Protein AF-A0AB34GXZ1-F1 (afdb_monomer)

pLDDT: mean 86.33, std 7.31, range [60.22, 95.69]

Secondary structure (DSSP, 8-state):
----PPPPPPP-PPP--SS-SSSSPPPPP--TTHHHH--HHHHHHHHHHHH---BS--EEEE-TTS-EEEE-PBPTTS-HHHHHHHHT--

Radius of gyration: 24.27 Å; Cα contacts (8 Å, |Δi|>4): 65; chains: 1; bounding box: 52×48×53 Å

Mean predicted aligned error: 9.03 Å

Nearest PDB structures (foldseek):
  7oyb-assembly1_X1  TM=8.358E-01  e=8.344E-10  Danio rerio
  7ohv-assembly1_X  TM=7.943E-01  e=6.151E-08  Saccharomyces cerevisiae S288C
  6cb1-assembly1_X  TM=7.841E-01  e=1.062E-07  Saccharomyces cerevisiae BY4741
  6yly-assembly1_X  TM=8.091E-01  e=5.851E-07  Saccharomyces cerevisiae
  5xxb-assembly1_W  TM=7.554E-01  e=1.421E-06  Toxoplasma gondii

Foldseek 3Di:
DPPDDDDDDDDDDDDDDPDDPDPDDDDDDPDPLVQVVDDQVNVQVVCCVPQVFHWDGKDWDQDPVRHIDIDTHTDPVDDPVVSCVVVVVD

Structure (mmCIF, N/CA/C/O backbone):
data_AF-A0AB34GXZ1-F1
#
_entry.id   AF-A0AB34GXZ1-F1
#
loop_
_atom_site.group_PDB
_atom_site.id
_atom_site.type_symbol
_atom_site.label_atom_id
_atom_site.label_alt_id
_atom_site.label_comp_id
_atom_site.label_asym_id
_atom_site.label_entity_id
_atom_site.label_seq_id
_atom_site.pdbx_PDB_ins_code
_atom_site.Cartn_x
_atom_site.Cartn_y
_atom_site.Cartn_z
_atom_site.occupancy
_atom_site.B_iso_or_equiv
_atom_site.auth_seq_id
_atom_site.auth_comp_id
_atom_site.auth_asym_id
_atom_site.auth_atom_id
_atom_site.pdbx_PDB_model_num
ATOM 1 N N . MET A 1 1 ? -38.695 31.800 32.352 1.00 60.22 1 MET A N 1
ATOM 2 C CA . MET A 1 1 ? -37.357 31.478 32.892 1.00 60.22 1 MET A CA 1
ATOM 3 C C . MET A 1 1 ? -36.722 30.440 31.987 1.00 60.22 1 MET A C 1
ATOM 5 O O . MET A 1 1 ? -37.388 29.440 31.737 1.00 60.22 1 MET A O 1
ATOM 9 N N . PRO A 1 2 ? -35.523 30.664 31.427 1.00 71.25 2 PRO A N 1
ATOM 10 C CA . PRO A 1 2 ? -34.871 29.638 30.621 1.00 71.25 2 PRO A CA 1
ATOM 11 C C . PRO A 1 2 ? -34.520 28.439 31.519 1.00 71.25 2 PRO A C 1
ATOM 13 O O . PRO A 1 2 ? -33.767 28.580 32.475 1.00 71.25 2 PRO A O 1
ATOM 16 N N . SER A 1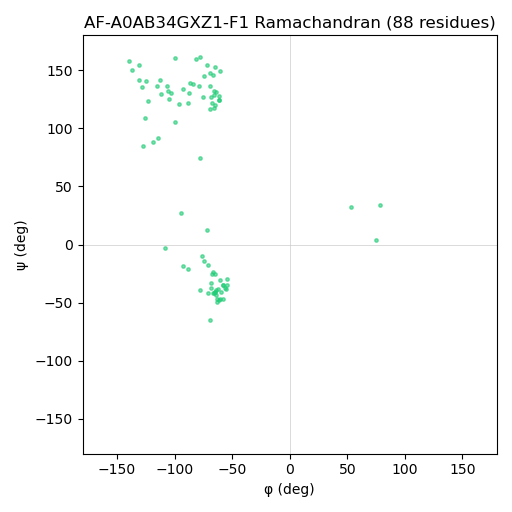 3 ? -35.098 27.268 31.233 1.00 78.31 3 SER A N 1
ATOM 17 C CA . SER A 1 3 ? -34.977 26.036 32.032 1.00 78.31 3 SER A CA 1
ATOM 18 C C . SER A 1 3 ? -33.860 25.101 31.544 1.00 78.31 3 SER A C 1
ATOM 20 O O . SER A 1 3 ? -33.975 23.886 31.682 1.00 78.31 3 SER A O 1
ATOM 22 N N . ASN A 1 4 ? -32.818 25.633 30.900 1.00 80.44 4 ASN A N 1
ATOM 23 C CA . ASN A 1 4 ? -31.800 24.825 30.227 1.00 80.44 4 ASN A CA 1
ATOM 24 C C . ASN A 1 4 ? -30.397 25.180 30.714 1.00 80.44 4 ASN A C 1
ATOM 26 O O . ASN A 1 4 ? -29.853 26.235 30.392 1.00 80.44 4 ASN A O 1
ATOM 30 N N . PHE A 1 5 ? -29.814 24.260 31.478 1.00 85.44 5 PHE A N 1
ATOM 31 C CA . PHE A 1 5 ? -28.437 24.319 31.945 1.00 85.44 5 PHE A CA 1
ATOM 32 C C . PHE A 1 5 ? -27.518 23.660 30.911 1.00 85.44 5 PHE A C 1
ATOM 34 O O . PHE A 1 5 ? -27.693 22.488 30.582 1.00 85.44 5 PHE A O 1
ATOM 41 N N . GLN A 1 6 ? -26.540 24.404 30.388 1.00 85.88 6 GLN A N 1
ATOM 42 C CA . GLN A 1 6 ? -25.534 23.860 29.475 1.00 85.88 6 GLN A CA 1
ATOM 43 C C . GLN A 1 6 ? -24.211 23.644 30.198 1.00 85.88 6 GLN A C 1
ATOM 45 O O . GLN A 1 6 ? -23.698 24.542 30.863 1.00 85.88 6 GLN A O 1
ATOM 50 N N . GLN A 1 7 ? -23.644 22.449 30.043 1.00 86.81 7 GLN A N 1
ATOM 51 C CA . GLN A 1 7 ? -22.378 22.111 30.676 1.00 86.81 7 GLN A CA 1
ATOM 52 C C . GLN A 1 7 ? -21.227 22.920 30.047 1.00 86.81 7 GLN A C 1
ATOM 54 O O . GLN A 1 7 ? -21.046 22.873 28.825 1.00 86.81 7 GLN A O 1
ATOM 59 N N . PRO A 1 8 ? -20.416 23.632 30.853 1.00 89.88 8 PRO A N 1
ATOM 60 C CA . PRO A 1 8 ? -19.255 24.343 30.343 1.00 89.88 8 PRO A CA 1
ATOM 61 C C . PRO A 1 8 ? -18.180 23.351 29.893 1.00 89.88 8 PRO A C 1
ATOM 63 O O . PRO A 1 8 ? -18.014 22.268 30.459 1.00 89.88 8 PRO A O 1
ATOM 66 N N . LYS A 1 9 ? -17.420 23.728 28.865 1.00 90.81 9 LYS A N 1
ATOM 67 C CA . LYS A 1 9 ? -16.320 22.902 28.360 1.00 90.81 9 LYS A CA 1
ATOM 68 C C . LYS A 1 9 ? -15.211 22.827 29.406 1.00 90.81 9 LYS A C 1
ATOM 70 O O . LYS A 1 9 ? -14.655 23.845 29.804 1.00 90.81 9 LYS A O 1
ATOM 75 N N . THR A 1 10 ? -14.879 21.612 29.817 1.00 92.88 10 THR A N 1
ATOM 76 C CA . THR A 1 10 ? -13.787 21.324 30.749 1.00 92.88 10 THR A CA 1
ATOM 77 C C . THR A 1 10 ? -12.533 20.861 30.005 1.00 92.88 10 THR A C 1
ATOM 79 O O . THR A 1 10 ? -12.601 20.423 28.853 1.00 92.88 10 THR A O 1
ATOM 82 N N . LEU A 1 11 ? -11.371 20.947 30.664 1.00 92.56 11 LEU A N 1
ATOM 83 C CA . LEU A 1 11 ? -10.110 20.423 30.137 1.00 92.56 11 LEU A CA 1
ATOM 84 C C . LEU A 1 11 ? -10.184 18.892 30.013 1.00 92.56 11 LEU A C 1
ATOM 86 O O . LEU A 1 11 ? -10.348 18.188 31.006 1.00 92.56 11 LEU A O 1
ATOM 90 N N . GLN A 1 12 ? -10.023 18.375 28.796 1.00 91.94 12 GLN A N 1
ATOM 91 C CA . GLN A 1 12 ? -10.003 16.938 28.515 1.00 91.94 12 GLN A CA 1
ATOM 92 C C . GLN A 1 12 ? -8.555 16.462 28.365 1.00 91.94 12 GLN A C 1
ATOM 94 O O . GLN A 1 12 ? -7.898 16.730 27.357 1.00 91.94 12 GLN A O 1
ATOM 99 N N . LEU A 1 13 ? -8.044 15.756 29.376 1.00 93.69 13 LEU A N 1
ATOM 100 C CA . LEU A 1 13 ? -6.692 15.197 29.346 1.00 93.69 13 LEU A CA 1
ATOM 101 C C . LEU A 1 13 ? -6.623 13.979 28.416 1.00 93.69 13 LEU A C 1
ATOM 103 O O . LEU A 1 13 ? -7.551 13.171 28.329 1.00 93.69 13 LEU A O 1
ATOM 107 N N . ARG A 1 14 ? -5.490 13.813 27.726 1.00 93.88 14 ARG A N 1
ATOM 108 C CA . ARG A 1 14 ? -5.235 12.611 26.921 1.00 93.88 14 ARG A CA 1
ATOM 109 C C . ARG A 1 14 ? -5.164 11.393 27.843 1.00 93.88 14 ARG A C 1
ATOM 111 O O . ARG A 1 14 ? -4.439 11.413 28.833 1.00 93.88 14 ARG A O 1
ATOM 118 N N . LYS A 1 15 ? -5.885 10.318 27.505 1.00 93.62 15 LYS A N 1
ATOM 119 C CA . LYS A 1 15 ? -5.833 9.057 28.260 1.00 93.62 15 LYS A CA 1
ATOM 120 C C . LYS A 1 15 ? -4.411 8.485 28.228 1.00 93.62 15 LYS A C 1
ATOM 122 O O . LYS A 1 15 ? -3.883 8.229 27.150 1.00 93.62 15 LYS A O 1
ATOM 127 N N . GLN A 1 16 ? -3.836 8.243 29.403 1.00 92.94 16 GLN A N 1
ATOM 128 C CA . GLN A 1 16 ? -2.561 7.545 29.587 1.00 92.94 16 GLN A CA 1
ATOM 129 C C . GLN A 1 16 ? -2.822 6.285 30.427 1.00 92.94 16 GLN A C 1
ATOM 131 O O . GLN A 1 16 ? -2.834 6.357 31.655 1.00 92.94 16 GLN A O 1
ATOM 136 N N . PRO A 1 17 ? -3.158 5.143 29.798 1.00 94.06 17 PRO A N 1
ATOM 137 C CA . PRO A 1 17 ? -3.464 3.926 30.538 1.00 94.06 17 PRO A CA 1
ATOM 138 C C . PRO A 1 17 ? -2.195 3.371 31.195 1.00 94.06 17 PRO A C 1
ATOM 140 O O . PRO A 1 17 ? -1.146 3.296 30.562 1.00 94.06 17 PRO A O 1
ATOM 143 N N . LYS A 1 18 ? -2.299 2.939 32.456 1.00 95.69 18 LYS A N 1
ATOM 144 C CA . LYS A 1 18 ? -1.171 2.365 33.212 1.00 95.69 18 LYS A CA 1
ATOM 145 C C . LYS A 1 18 ? -0.666 1.037 32.626 1.00 95.69 18 LYS A C 1
ATOM 147 O O . LYS A 1 18 ? 0.496 0.693 32.807 1.00 95.69 18 LYS A O 1
ATOM 152 N N . TYR A 1 19 ? -1.528 0.310 31.912 1.00 93.12 19 TYR A N 1
ATOM 153 C CA . TYR A 1 19 ? -1.230 -0.984 31.298 1.00 93.12 19 TYR A CA 1
ATOM 154 C C . TYR A 1 19 ? -1.812 -1.055 29.878 1.00 93.12 19 TYR A C 1
ATOM 156 O O . TYR A 1 19 ? -2.842 -0.423 29.611 1.00 93.12 19 TYR A O 1
ATOM 164 N N . PRO A 1 20 ? -1.192 -1.812 28.954 1.00 92.25 20 PRO A N 1
ATOM 165 C CA . PRO A 1 20 ? -1.730 -1.991 27.610 1.00 92.25 20 PRO A CA 1
ATOM 166 C C . PRO A 1 20 ? -3.047 -2.782 27.645 1.00 92.25 20 PRO A C 1
ATOM 168 O O . PRO A 1 20 ? -3.215 -3.695 28.447 1.00 92.25 20 PRO A O 1
ATOM 171 N N . GLN A 1 21 ? -3.981 -2.460 26.744 1.00 89.50 21 GLN A N 1
ATOM 172 C CA . GLN A 1 21 ? -5.273 -3.163 26.656 1.00 89.50 21 GLN A CA 1
ATOM 173 C C . GLN A 1 21 ? -5.149 -4.626 26.199 1.00 89.50 21 GLN A C 1
ATOM 175 O O . GLN A 1 21 ? -6.034 -5.429 26.472 1.00 89.50 21 GLN A O 1
ATOM 180 N N . MET A 1 22 ? -4.075 -4.974 25.486 1.00 91.94 22 MET A N 1
ATOM 181 C CA . MET A 1 22 ? -3.757 -6.347 25.094 1.00 91.94 22 MET A CA 1
ATOM 182 C C . MET A 1 22 ? -2.323 -6.666 25.508 1.00 91.94 22 MET A C 1
ATOM 184 O O . MET A 1 22 ? -1.427 -5.855 25.281 1.00 91.94 22 MET A O 1
ATOM 188 N N . SER A 1 23 ? -2.110 -7.850 26.085 1.00 89.19 23 SER A N 1
ATOM 189 C CA . SER A 1 23 ? -0.785 -8.320 26.512 1.00 89.19 23 SER A CA 1
ATOM 190 C C . SER A 1 23 ? 0.146 -8.601 25.333 1.00 89.19 23 SER A C 1
ATOM 192 O O . SER A 1 23 ? 1.349 -8.377 25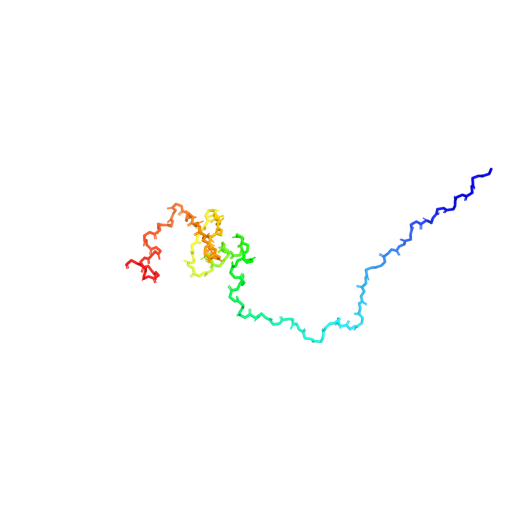.426 1.00 89.19 23 SER A O 1
ATOM 194 N N . THR A 1 24 ? -0.408 -9.060 24.208 1.00 89.06 24 THR A N 1
ATOM 195 C CA . THR A 1 24 ? 0.347 -9.392 22.996 1.00 89.06 24 THR A CA 1
ATOM 196 C C . THR A 1 24 ? -0.186 -8.639 21.779 1.00 89.06 24 THR A C 1
ATOM 198 O O . THR A 1 24 ? -1.408 -8.547 21.608 1.00 89.06 24 THR A O 1
ATOM 201 N N . PRO A 1 25 ? 0.692 -8.158 20.879 1.00 88.50 25 PRO A N 1
ATOM 202 C CA . PRO A 1 25 ? 0.262 -7.593 19.608 1.00 88.50 25 PRO A CA 1
ATOM 203 C C . PRO A 1 25 ? -0.400 -8.666 18.735 1.00 88.50 25 PRO A C 1
ATOM 205 O O . PRO A 1 25 ? -0.091 -9.856 18.822 1.00 88.50 25 PRO A O 1
ATOM 208 N N . ARG A 1 26 ? -1.313 -8.246 17.854 1.00 87.12 26 ARG A N 1
ATOM 209 C CA . ARG A 1 26 ? -1.958 -9.165 16.907 1.00 87.12 26 ARG A CA 1
ATOM 210 C C . ARG A 1 26 ? -0.929 -9.717 15.918 1.00 87.12 26 ARG A C 1
ATOM 212 O O . ARG A 1 26 ? -0.182 -8.957 15.308 1.00 87.12 26 ARG A O 1
ATOM 219 N N . ARG A 1 27 ? -0.933 -11.037 15.718 1.00 84.81 27 ARG A N 1
ATOM 220 C CA . ARG A 1 27 ? -0.107 -11.712 14.708 1.00 84.81 27 ARG A CA 1
ATOM 221 C C . ARG A 1 27 ? -0.797 -11.674 13.344 1.00 84.81 27 ARG A C 1
ATOM 223 O O . ARG A 1 27 ? -2.000 -11.912 13.247 1.00 84.81 27 ARG A O 1
ATOM 230 N N . ASN A 1 28 ? -0.031 -11.423 12.285 1.00 74.69 28 ASN A N 1
ATOM 231 C CA . ASN A 1 28 ? -0.533 -11.496 10.914 1.00 74.69 28 ASN A CA 1
ATOM 232 C C . ASN A 1 28 ? -0.828 -12.961 10.551 1.00 74.69 28 ASN A C 1
ATOM 234 O O . ASN A 1 28 ? 0.084 -13.789 10.533 1.00 74.69 28 ASN A O 1
ATOM 238 N N . LYS A 1 29 ? -2.095 -13.286 10.276 1.00 74.38 29 LYS A N 1
ATOM 239 C CA . LYS A 1 29 ? -2.519 -14.606 9.790 1.00 74.38 29 LYS A CA 1
ATOM 240 C C . LYS A 1 29 ? -2.404 -14.660 8.261 1.00 74.38 29 LYS A C 1
ATOM 242 O O . LYS A 1 29 ? -2.739 -13.689 7.582 1.00 74.38 29 LYS A O 1
ATOM 247 N N . LEU A 1 30 ? -1.933 -15.784 7.717 1.00 69.50 30 LEU A N 1
ATOM 248 C CA . LEU A 1 30 ? -1.886 -16.034 6.272 1.00 69.50 30 LEU A CA 1
ATOM 249 C C . LEU A 1 30 ? -3.284 -16.421 5.761 1.00 69.50 30 LEU A C 1
ATOM 251 O O . LEU A 1 30 ? -3.569 -17.586 5.504 1.00 69.50 30 LEU A O 1
ATOM 255 N N . ASP A 1 31 ? -4.180 -15.440 5.653 1.00 73.44 31 ASP A N 1
ATOM 256 C CA . ASP A 1 31 ? -5.534 -15.654 5.136 1.00 73.44 31 ASP A CA 1
ATOM 257 C C . ASP A 1 31 ? -5.560 -15.520 3.603 1.00 73.44 31 ASP A C 1
ATOM 259 O O . ASP A 1 31 ? -5.119 -14.510 3.055 1.00 73.44 31 ASP A O 1
ATOM 263 N N . HIS A 1 32 ? -6.154 -16.484 2.889 1.00 64.56 32 HIS A N 1
ATOM 264 C CA . HIS A 1 32 ? -6.271 -16.437 1.418 1.00 64.56 32 HIS A CA 1
ATOM 265 C C . HIS A 1 32 ? -7.006 -15.174 0.920 1.00 64.56 32 HIS A C 1
ATOM 267 O O . HIS A 1 32 ? -6.642 -14.570 -0.090 1.00 64.56 32 HIS A O 1
ATOM 273 N N . TYR A 1 33 ? -8.003 -14.713 1.683 1.00 73.88 33 TYR A N 1
ATOM 274 C CA . TYR A 1 33 ? -8.772 -13.499 1.392 1.00 73.88 33 TYR A CA 1
ATOM 275 C C . TYR A 1 33 ? -8.023 -12.196 1.706 1.00 73.88 33 TYR A C 1
ATOM 277 O O . TYR A 1 33 ? -8.490 -11.121 1.317 1.00 73.88 33 TYR A O 1
ATOM 285 N N . ALA A 1 34 ? -6.864 -12.251 2.377 1.00 76.25 34 ALA A N 1
ATOM 286 C CA . ALA A 1 34 ? -6.081 -11.058 2.698 1.00 76.25 34 ALA A CA 1
ATOM 287 C C . ALA A 1 34 ? -5.700 -10.279 1.431 1.00 76.25 34 ALA A C 1
ATOM 289 O O . ALA A 1 34 ? -5.748 -9.052 1.442 1.00 76.25 34 ALA A O 1
ATOM 290 N N . ILE A 1 35 ? -5.445 -10.980 0.318 1.00 81.44 35 ILE A N 1
ATOM 291 C CA . ILE A 1 35 ? -5.109 -10.395 -0.992 1.00 81.44 35 ILE A CA 1
ATOM 292 C C . ILE A 1 35 ? -6.194 -9.417 -1.473 1.00 81.44 35 ILE A C 1
ATOM 294 O O . ILE A 1 35 ? -5.886 -8.370 -2.044 1.00 81.44 35 ILE A O 1
ATOM 298 N N . ILE A 1 36 ? -7.470 -9.715 -1.217 1.00 85.19 36 ILE A N 1
ATOM 299 C CA . ILE A 1 36 ? -8.588 -8.853 -1.625 1.00 85.19 36 ILE A CA 1
ATOM 300 C C . ILE A 1 36 ? -8.576 -7.541 -0.825 1.00 85.19 36 ILE A C 1
ATOM 302 O O . ILE A 1 36 ? -8.814 -6.470 -1.396 1.00 85.19 36 ILE A O 1
ATOM 306 N N . LYS A 1 37 ? -8.220 -7.614 0.465 1.00 87.31 37 LYS A N 1
ATOM 307 C CA . LYS A 1 37 ? -8.179 -6.480 1.403 1.00 87.31 37 LYS A CA 1
ATOM 308 C C . LYS A 1 37 ? -6.991 -5.534 1.184 1.00 87.31 37 LYS A C 1
ATOM 310 O O . LYS A 1 37 ? -7.010 -4.426 1.707 1.00 87.31 37 LYS A O 1
ATOM 315 N N . VAL A 1 38 ? -5.971 -5.933 0.419 1.00 91.00 38 VAL A N 1
ATOM 316 C CA . VAL A 1 38 ? -4.755 -5.121 0.220 1.00 91.00 38 VAL A CA 1
ATOM 317 C C . VAL A 1 38 ? -5.059 -3.826 -0.536 1.00 91.00 38 VAL A C 1
ATOM 319 O O . VAL A 1 38 ? -5.621 -3.855 -1.630 1.00 91.00 38 VAL A O 1
ATOM 322 N N . ASN A 1 39 ? -4.626 -2.679 -0.020 1.00 92.88 39 ASN A N 1
ATOM 323 C CA . ASN A 1 39 ? -4.841 -1.382 -0.670 1.00 92.88 39 ASN A CA 1
ATOM 324 C C . ASN A 1 39 ? -3.816 -1.093 -1.782 1.00 92.88 39 ASN A C 1
ATOM 326 O O . ASN A 1 39 ? -2.708 -1.628 -1.795 1.00 92.88 39 ASN A O 1
ATOM 330 N N . LYS A 1 40 ? -4.147 -0.172 -2.700 1.00 93.62 40 LYS A N 1
ATOM 331 C CA . LYS A 1 40 ? -3.254 0.239 -3.806 1.00 93.62 40 LYS A CA 1
ATOM 332 C C . LYS A 1 40 ? -1.887 0.734 -3.315 1.00 93.62 40 LYS A C 1
ATOM 334 O O . LYS A 1 40 ? -0.869 0.422 -3.924 1.00 93.62 40 LYS A O 1
ATOM 339 N N . HIS A 1 41 ? -1.859 1.456 -2.193 1.00 93.94 41 HIS A N 1
ATOM 340 C CA . HIS A 1 41 ? -0.623 1.956 -1.580 1.00 93.94 41 HIS A CA 1
ATOM 341 C C . HIS A 1 41 ? 0.289 0.827 -1.093 1.00 93.94 41 HIS A C 1
ATOM 343 O O . HIS A 1 41 ? 1.493 0.879 -1.318 1.00 93.94 41 HIS A O 1
ATOM 349 N N . GLN A 1 42 ? -0.289 -0.218 -0.495 1.00 93.19 42 GLN A N 1
ATOM 350 C CA . GLN A 1 42 ? 0.462 -1.383 -0.024 1.00 93.19 42 GLN A CA 1
ATOM 351 C C . GLN A 1 42 ? 1.065 -2.156 -1.201 1.00 93.19 42 GLN A C 1
ATOM 353 O O . GLN A 1 42 ? 2.233 -2.523 -1.150 1.00 93.19 42 GLN A O 1
ATOM 358 N N . ILE A 1 43 ? 0.309 -2.331 -2.294 1.00 92.25 43 ILE A N 1
ATOM 359 C CA . ILE A 1 43 ? 0.821 -2.945 -3.532 1.00 92.25 43 ILE A CA 1
ATOM 360 C C . ILE A 1 43 ? 1.985 -2.116 -4.087 1.00 92.25 43 ILE A C 1
ATOM 362 O O . ILE A 1 43 ? 3.034 -2.671 -4.396 1.00 92.25 43 ILE A O 1
ATOM 366 N N . LYS A 1 44 ? 1.836 -0.787 -4.160 1.00 92.12 44 LYS A N 1
ATOM 367 C CA . LYS A 1 44 ? 2.890 0.122 -4.638 1.00 92.12 44 LYS A CA 1
ATOM 368 C C . LYS A 1 44 ? 4.171 0.002 -3.803 1.00 92.12 44 LYS A C 1
ATOM 370 O O . LYS A 1 44 ? 5.253 -0.123 -4.366 1.00 92.12 44 LYS A O 1
ATOM 375 N N . GLN A 1 45 ? 4.044 0.006 -2.476 1.00 93.25 45 GLN A N 1
ATOM 376 C CA . GLN A 1 45 ? 5.172 -0.150 -1.554 1.00 93.25 45 GLN A CA 1
ATOM 377 C C . GLN A 1 45 ? 5.840 -1.521 -1.685 1.00 93.25 45 GLN A C 1
ATOM 379 O O . GLN A 1 45 ? 7.064 -1.595 -1.714 1.00 93.25 45 GLN A O 1
ATOM 384 N N . ALA A 1 46 ? 5.052 -2.592 -1.796 1.00 90.94 46 ALA A N 1
ATOM 385 C CA . ALA A 1 46 ? 5.573 -3.944 -1.958 1.00 90.94 46 ALA A CA 1
ATOM 386 C C . ALA A 1 46 ? 6.357 -4.092 -3.268 1.00 90.94 46 ALA A C 1
ATOM 388 O O . ALA A 1 46 ? 7.481 -4.577 -3.243 1.00 90.94 46 ALA A O 1
ATOM 389 N N . VAL A 1 47 ? 5.811 -3.610 -4.389 1.00 89.31 47 VAL A N 1
ATOM 390 C CA . VAL A 1 47 ? 6.496 -3.634 -5.692 1.00 89.31 47 VAL A CA 1
ATOM 391 C C . VAL A 1 47 ? 7.787 -2.818 -5.636 1.00 89.31 47 VAL A C 1
ATOM 3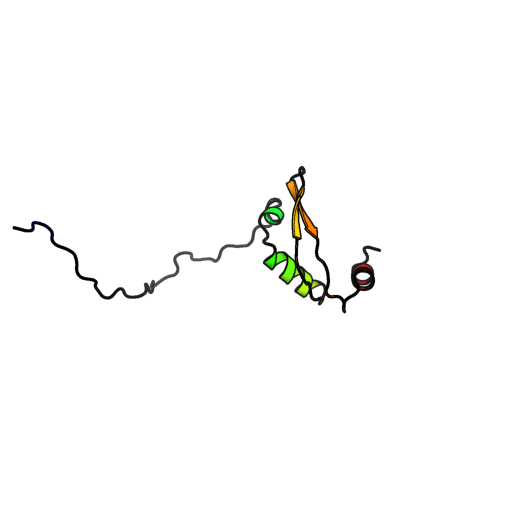93 O O . VAL A 1 47 ? 8.839 -3.322 -6.015 1.00 89.31 47 VAL A O 1
ATOM 396 N N . LYS A 1 48 ? 7.737 -1.597 -5.089 1.00 89.50 48 LYS A N 1
ATOM 397 C CA . LYS A 1 48 ? 8.928 -0.751 -4.946 1.00 89.50 48 LYS A CA 1
ATOM 398 C C . LYS A 1 48 ? 10.007 -1.413 -4.088 1.00 89.50 48 LYS A C 1
ATOM 400 O O . LYS A 1 48 ? 11.181 -1.353 -4.431 1.00 89.50 48 LYS A O 1
ATOM 405 N N . LYS A 1 49 ? 9.617 -2.073 -2.995 1.00 90.31 49 LYS A N 1
ATOM 406 C CA . LYS A 1 49 ? 10.550 -2.758 -2.092 1.00 90.31 49 LYS A CA 1
ATOM 407 C C . LYS A 1 49 ? 11.150 -4.024 -2.707 1.00 90.31 49 LYS A C 1
ATOM 409 O O . LYS A 1 49 ? 12.332 -4.273 -2.514 1.00 90.31 49 LYS A O 1
ATOM 414 N N . LEU A 1 50 ? 10.345 -4.827 -3.400 1.00 86.31 50 LEU A N 1
ATOM 415 C CA . LEU A 1 50 ? 10.777 -6.116 -3.949 1.00 86.31 50 LEU A CA 1
ATOM 416 C C . LEU A 1 50 ? 11.608 -5.958 -5.220 1.00 86.31 50 LEU A C 1
ATOM 418 O O . LEU A 1 50 ? 12.580 -6.681 -5.405 1.00 86.31 50 LEU A O 1
ATOM 422 N N . PHE A 1 51 ? 11.231 -5.019 -6.086 1.00 81.19 51 PHE A N 1
ATOM 423 C CA . PHE A 1 51 ? 11.827 -4.897 -7.416 1.00 81.19 51 PHE A CA 1
ATOM 424 C C . PHE A 1 51 ? 12.740 -3.676 -7.558 1.00 81.19 51 PHE A C 1
ATOM 426 O O . PHE A 1 51 ? 13.364 -3.517 -8.601 1.00 81.19 51 PHE A O 1
ATOM 433 N N . VAL A 1 52 ? 12.854 -2.837 -6.517 1.00 82.81 52 VAL A N 1
ATOM 434 C CA . VAL A 1 52 ? 13.657 -1.595 -6.513 1.00 82.81 52 VAL A CA 1
ATOM 435 C C . VAL A 1 52 ? 13.295 -0.687 -7.700 1.00 82.81 52 VAL A C 1
ATOM 437 O O . VAL A 1 52 ? 14.124 0.023 -8.251 1.00 82.81 52 VAL A O 1
ATOM 440 N N . THR A 1 53 ? 12.030 -0.727 -8.122 1.00 82.56 53 THR A N 1
ATOM 441 C CA . THR A 1 53 ? 11.502 0.074 -9.232 1.00 82.56 53 THR A CA 1
ATOM 442 C C . THR A 1 53 ? 10.500 1.090 -8.728 1.00 82.56 53 THR A C 1
ATOM 444 O O . THR A 1 53 ? 9.635 0.771 -7.900 1.00 82.56 53 THR A O 1
ATOM 447 N N . ASP A 1 54 ? 10.537 2.282 -9.308 1.00 86.44 54 ASP A N 1
ATOM 448 C CA . ASP A 1 54 ? 9.495 3.267 -9.091 1.00 86.44 54 ASP A CA 1
ATOM 449 C C . ASP A 1 54 ? 8.252 2.976 -9.932 1.00 86.44 54 ASP A C 1
ATOM 451 O O . ASP A 1 54 ? 8.294 2.623 -11.110 1.00 86.44 54 ASP A O 1
ATOM 455 N N . VAL A 1 55 ? 7.104 3.112 -9.273 1.00 87.88 55 VAL A N 1
ATOM 456 C CA . VAL A 1 55 ? 5.780 2.867 -9.841 1.00 87.88 55 VAL A CA 1
ATOM 457 C C . VAL A 1 55 ? 5.062 4.201 -9.947 1.00 87.88 55 VAL A C 1
ATOM 459 O O . VAL A 1 55 ? 4.928 4.910 -8.944 1.00 87.88 55 VAL A O 1
ATOM 462 N N . ALA A 1 56 ? 4.510 4.520 -11.115 1.00 88.56 56 ALA A N 1
ATOM 463 C CA . ALA A 1 56 ? 3.726 5.739 -11.286 1.00 88.56 56 ALA A CA 1
ATOM 464 C C . ALA A 1 56 ? 2.399 5.629 -10.512 1.00 88.56 56 ALA A C 1
ATOM 466 O O . ALA A 1 56 ? 2.167 6.293 -9.492 1.00 88.56 56 ALA A O 1
ATOM 467 N N . LYS A 1 57 ? 1.552 4.689 -10.933 1.00 89.88 57 LYS A N 1
ATOM 468 C CA . LYS A 1 57 ? 0.198 4.472 -10.411 1.00 89.88 57 LYS A CA 1
ATOM 469 C C . LYS A 1 57 ? -0.083 2.977 -10.289 1.00 89.88 57 LYS A C 1
ATOM 471 O O . LYS A 1 57 ? 0.544 2.171 -10.955 1.00 89.88 57 LYS A O 1
ATOM 476 N N . VAL A 1 58 ? -1.043 2.605 -9.444 1.00 93.25 58 VAL A N 1
ATOM 477 C CA . VAL A 1 58 ? -1.551 1.229 -9.361 1.00 93.25 58 VAL A CA 1
ATOM 478 C C . VAL A 1 58 ? -3.056 1.242 -9.592 1.00 93.25 58 VAL A C 1
ATOM 480 O O . VAL A 1 58 ? -3.801 1.895 -8.856 1.00 93.25 58 VAL A O 1
ATOM 483 N N . ASN A 1 59 ? -3.515 0.483 -10.581 1.00 94.50 59 ASN A N 1
ATOM 484 C CA . ASN A 1 59 ? -4.935 0.248 -10.832 1.00 94.50 59 ASN A CA 1
ATOM 485 C C . ASN A 1 59 ? -5.279 -1.183 -10.411 1.00 94.50 59 ASN A C 1
ATOM 487 O O . ASN A 1 59 ? -4.525 -2.106 -10.690 1.00 94.50 59 ASN A O 1
ATOM 491 N N . THR A 1 60 ? -6.403 -1.394 -9.728 1.00 93.81 60 THR A N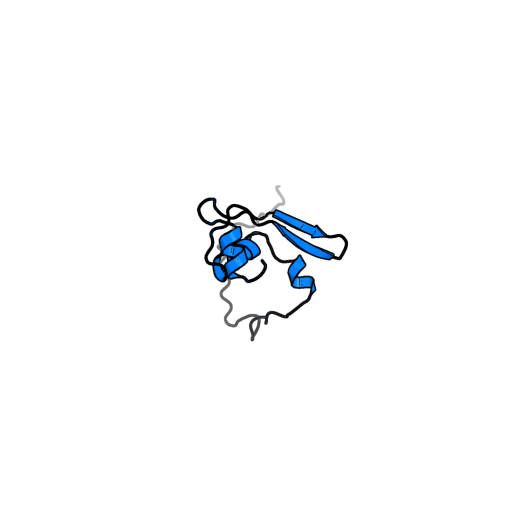 1
ATOM 492 C CA . THR A 1 60 ? -6.793 -2.721 -9.222 1.00 93.81 60 THR A CA 1
ATOM 493 C C . THR A 1 60 ? -8.228 -3.034 -9.589 1.00 93.81 60 THR A C 1
ATOM 495 O O . THR A 1 60 ? -9.078 -2.158 -9.450 1.00 93.81 60 THR A O 1
ATOM 498 N N . LEU A 1 61 ? -8.501 -4.286 -9.946 1.00 93.62 61 LEU A N 1
ATOM 499 C CA . LEU A 1 61 ? -9.853 -4.834 -10.041 1.00 93.62 61 LEU A CA 1
ATOM 500 C C . LEU A 1 61 ? -9.940 -6.172 -9.304 1.00 93.62 61 LEU A C 1
ATOM 502 O O . LEU A 1 61 ? -8.940 -6.879 -9.160 1.00 93.62 61 LEU A O 1
ATOM 506 N N . ILE A 1 62 ? -11.134 -6.537 -8.855 1.00 93.56 62 ILE A N 1
ATOM 507 C CA . ILE A 1 62 ? -11.420 -7.885 -8.360 1.00 93.56 62 ILE A CA 1
ATOM 508 C C . ILE A 1 62 ? -12.033 -8.650 -9.532 1.00 93.56 62 ILE A C 1
ATOM 510 O O . ILE A 1 62 ? -13.026 -8.213 -10.106 1.00 93.56 62 ILE A O 1
ATOM 514 N N . ARG A 1 63 ? -11.405 -9.754 -9.946 1.00 92.69 63 ARG A N 1
ATOM 515 C CA . ARG A 1 63 ? -11.954 -10.621 -10.998 1.00 92.69 63 ARG A CA 1
ATOM 516 C C . ARG A 1 63 ? -13.176 -11.380 -10.448 1.00 92.69 63 ARG A C 1
ATOM 518 O O . ARG A 1 63 ? -13.173 -11.678 -9.255 1.00 92.69 63 ARG A O 1
ATOM 525 N N . PRO A 1 64 ? -14.132 -11.821 -11.289 1.00 93.25 64 PRO A N 1
ATOM 526 C CA . PRO A 1 64 ? -15.298 -12.598 -10.842 1.00 93.25 64 PRO A CA 1
ATOM 527 C C . PRO A 1 64 ? -14.944 -13.857 -10.033 1.00 93.25 64 PRO A C 1
ATOM 529 O O . PRO A 1 64 ? -15.650 -14.222 -9.106 1.00 93.25 64 PRO A O 1
ATOM 532 N N . LYS A 1 65 ? -13.781 -14.472 -10.303 1.00 87.62 65 LYS A N 1
ATOM 533 C CA . LYS A 1 65 ? -13.223 -15.603 -9.531 1.00 87.62 65 LYS A CA 1
ATOM 534 C C . LYS A 1 65 ? -12.685 -15.221 -8.133 1.00 87.62 65 LYS A C 1
ATOM 536 O O . LYS A 1 65 ? -11.902 -15.973 -7.562 1.00 87.62 65 LYS A O 1
ATOM 541 N N . GLY A 1 66 ? -12.974 -14.021 -7.626 1.00 85.00 66 GLY A N 1
ATOM 542 C CA . GLY A 1 66 ? -12.556 -13.547 -6.300 1.00 85.00 66 GLY A CA 1
ATOM 543 C C . GLY A 1 66 ? -11.078 -13.159 -6.160 1.00 85.00 66 GLY A C 1
ATOM 544 O O . GLY A 1 66 ? -10.634 -12.804 -5.074 1.00 85.00 66 GLY A O 1
ATOM 545 N N . LYS A 1 67 ? -10.282 -13.188 -7.236 1.00 88.94 67 LYS A N 1
ATOM 546 C CA . LYS A 1 67 ? -8.855 -12.817 -7.190 1.00 88.94 67 LYS A CA 1
ATOM 547 C C . LYS A 1 67 ? -8.656 -11.344 -7.534 1.00 88.94 67 LYS A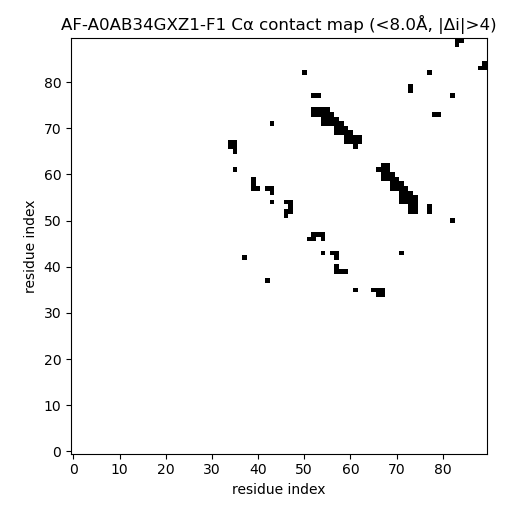 C 1
ATOM 549 O O . LYS A 1 67 ? -9.169 -10.864 -8.547 1.00 88.94 67 LYS A O 1
ATOM 554 N N . LYS A 1 68 ? -7.847 -10.635 -6.744 1.00 92.25 68 LYS A N 1
ATOM 555 C CA . LYS A 1 68 ? -7.452 -9.254 -7.046 1.00 92.25 68 LYS A CA 1
ATOM 556 C C . LYS A 1 68 ? -6.400 -9.236 -8.159 1.00 92.25 68 LYS A C 1
ATOM 558 O O . LYS A 1 68 ? -5.381 -9.910 -8.061 1.00 92.25 68 LYS A O 1
ATOM 563 N N . LYS A 1 69 ? -6.645 -8.470 -9.223 1.00 92.06 69 LYS A N 1
ATOM 564 C CA . LYS A 1 69 ? -5.675 -8.169 -10.288 1.00 92.06 69 LYS A CA 1
ATOM 565 C C . LYS A 1 69 ? -5.2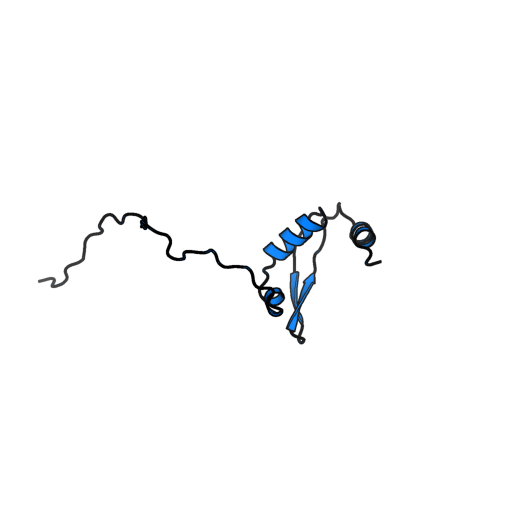07 -6.729 -10.114 1.00 92.06 69 LYS A C 1
ATOM 567 O O . LYS A 1 69 ? -6.040 -5.837 -9.958 1.00 92.06 69 LYS A O 1
ATOM 572 N N . ALA A 1 70 ? -3.899 -6.508 -10.170 1.00 93.31 70 ALA A N 1
ATOM 573 C CA . ALA A 1 70 ? -3.302 -5.180 -10.174 1.00 93.31 70 ALA A CA 1
ATOM 574 C C . ALA A 1 70 ? -2.584 -4.935 -11.505 1.00 93.31 70 ALA A C 1
ATOM 576 O O . ALA A 1 70 ? -1.879 -5.809 -12.000 1.00 93.31 70 ALA A O 1
ATOM 577 N N . TYR A 1 71 ? -2.776 -3.747 -12.063 1.00 93.12 71 TYR A N 1
ATOM 578 C CA . TYR A 1 71 ? -2.002 -3.197 -13.165 1.00 93.12 71 TYR A CA 1
ATOM 579 C C . TYR A 1 71 ? -1.071 -2.132 -12.594 1.00 93.12 71 TYR A C 1
ATOM 581 O O . TYR A 1 71 ? -1.528 -1.212 -11.904 1.00 93.12 71 TYR A O 1
ATOM 589 N N . VAL A 1 72 ? 0.223 -2.284 -12.857 1.00 91.00 72 VAL A N 1
ATOM 590 C CA . VAL A 1 72 ? 1.291 -1.500 -12.232 1.00 91.00 72 VAL A CA 1
ATOM 591 C C . VAL A 1 72 ? 2.178 -0.908 -13.331 1.00 91.00 72 VAL A C 1
ATOM 593 O O . VAL A 1 72 ? 3.170 -1.528 -13.701 1.00 91.00 72 VAL A O 1
ATOM 596 N N . PRO A 1 73 ? 1.810 0.250 -13.912 1.00 88.81 73 PRO A N 1
ATOM 597 C CA . PRO A 1 73 ? 2.704 0.994 -14.790 1.00 88.81 73 PRO A CA 1
ATOM 598 C C . PRO A 1 73 ? 3.968 1.426 -14.034 1.00 88.81 73 PRO A C 1
ATOM 600 O O . PRO A 1 73 ? 3.890 2.084 -12.988 1.00 88.81 73 PRO A O 1
ATOM 603 N N . LEU A 1 74 ? 5.120 1.042 -14.579 1.00 88.12 74 LEU A N 1
ATOM 604 C CA . LEU A 1 74 ? 6.433 1.459 -14.095 1.00 88.12 74 LEU A CA 1
ATOM 605 C C . LEU A 1 74 ? 6.751 2.885 -14.557 1.00 88.12 74 LEU A C 1
ATOM 607 O O . LEU A 1 74 ? 6.112 3.409 -15.473 1.00 88.12 74 LEU A O 1
ATOM 611 N N . ALA A 1 75 ? 7.713 3.518 -13.888 1.00 84.12 75 ALA A N 1
ATOM 612 C CA . ALA A 1 75 ? 8.287 4.773 -14.357 1.00 84.12 75 ALA A CA 1
ATOM 613 C C . ALA A 1 75 ? 8.937 4.592 -15.748 1.00 84.12 75 ALA A C 1
ATOM 615 O O . ALA A 1 75 ? 9.451 3.505 -16.024 1.00 84.12 75 ALA A O 1
ATOM 616 N N . PRO A 1 76 ? 8.950 5.629 -16.608 1.00 82.06 76 PRO A N 1
ATOM 617 C CA . PRO A 1 76 ? 9.535 5.556 -17.953 1.00 82.06 76 PRO A CA 1
ATOM 618 C C . PRO A 1 76 ? 10.995 5.086 -17.951 1.00 82.06 76 PRO A C 1
ATOM 620 O 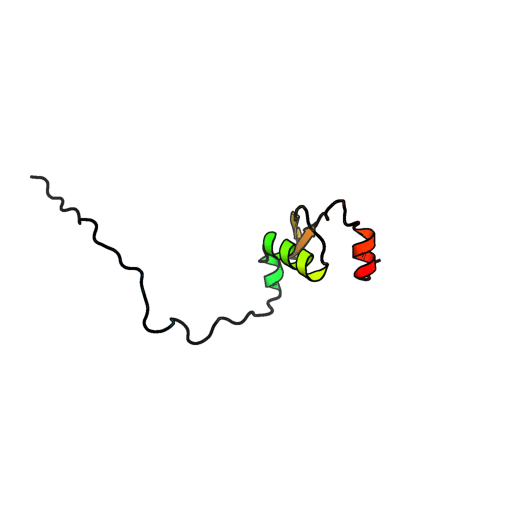O . PRO A 1 76 ? 11.407 4.333 -18.828 1.00 82.06 76 PRO A O 1
ATOM 623 N N . ASP A 1 77 ? 11.739 5.474 -16.917 1.00 80.88 77 ASP A N 1
ATOM 624 C CA . ASP A 1 77 ? 13.168 5.189 -16.760 1.00 80.88 77 ASP A CA 1
ATOM 625 C C . ASP A 1 77 ? 13.446 3.704 -16.455 1.00 80.88 77 ASP A C 1
ATOM 627 O O . ASP A 1 77 ? 14.564 3.216 -16.611 1.00 80.88 77 ASP A O 1
ATOM 631 N N . CYS A 1 78 ? 12.422 2.960 -16.018 1.00 74.44 78 CYS A N 1
ATOM 632 C CA . CYS A 1 78 ? 12.494 1.550 -15.649 1.00 74.44 78 CYS A CA 1
ATOM 633 C C . CYS A 1 78 ? 11.658 0.710 -16.627 1.00 74.44 78 CYS A C 1
ATOM 635 O O . CYS A 1 78 ? 10.461 0.493 -16.427 1.00 74.44 78 CYS A O 1
ATOM 637 N N . GLY A 1 79 ? 12.291 0.212 -17.693 1.00 78.12 79 GLY A N 1
ATOM 638 C CA . GLY A 1 79 ? 11.624 -0.614 -18.703 1.00 78.12 79 GLY A CA 1
ATOM 639 C C . GLY A 1 79 ? 11.050 -1.923 -18.140 1.00 78.12 79 GLY A C 1
ATOM 640 O O . GLY A 1 79 ? 11.768 -2.720 -17.533 1.00 78.12 79 GLY A O 1
ATOM 641 N N . ALA A 1 80 ? 9.764 -2.186 -18.402 1.00 80.31 80 ALA A N 1
ATOM 642 C CA . ALA A 1 80 ? 9.045 -3.364 -17.895 1.00 80.31 80 ALA A CA 1
ATOM 643 C C . ALA A 1 80 ? 9.643 -4.707 -18.345 1.00 80.31 80 ALA A C 1
ATOM 645 O O . ALA A 1 80 ? 9.577 -5.680 -17.595 1.00 80.31 80 ALA A O 1
ATOM 646 N N . LEU A 1 81 ? 10.263 -4.749 -19.528 1.00 83.94 81 LEU A N 1
ATOM 647 C CA . LEU A 1 81 ? 10.948 -5.931 -20.05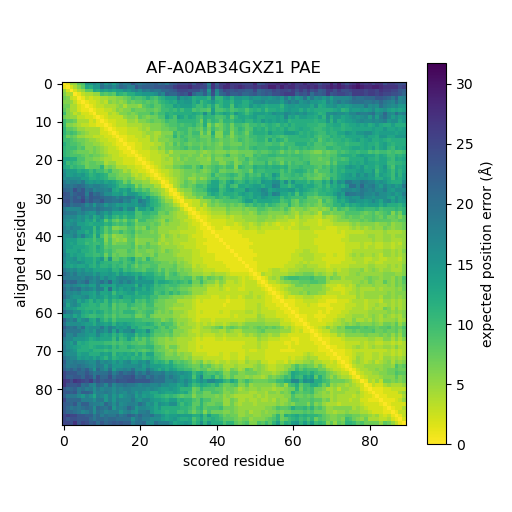4 1.00 83.94 81 LEU A CA 1
ATOM 648 C C . LEU A 1 81 ? 12.140 -6.330 -19.169 1.00 83.94 81 LEU A C 1
ATOM 650 O O . LEU A 1 81 ? 12.242 -7.474 -18.737 1.00 83.94 81 LEU A O 1
ATOM 654 N N . ASN A 1 82 ? 12.999 -5.367 -18.827 1.00 80.25 82 ASN A N 1
ATOM 655 C CA . ASN A 1 82 ? 14.191 -5.614 -18.013 1.00 80.25 82 ASN A CA 1
ATOM 656 C C . ASN A 1 82 ? 13.812 -6.078 -16.601 1.00 80.25 82 ASN A C 1
ATOM 658 O O . ASN A 1 82 ? 14.434 -6.989 -16.052 1.00 80.25 82 ASN A O 1
ATOM 662 N N . SER A 1 83 ? 12.757 -5.495 -16.023 1.00 79.94 83 SER A N 1
ATOM 663 C CA . SER A 1 83 ? 12.208 -5.950 -14.744 1.00 79.94 83 SER A CA 1
ATOM 664 C C . SER A 1 83 ? 11.624 -7.363 -14.838 1.00 79.94 83 SER A C 1
ATOM 666 O O . SER A 1 83 ? 11.855 -8.161 -13.937 1.00 79.94 83 SER A O 1
ATOM 668 N N . ALA A 1 84 ? 10.910 -7.702 -15.915 1.00 81.31 84 ALA A N 1
ATOM 669 C CA . ALA A 1 84 ? 10.329 -9.033 -16.103 1.00 81.31 84 ALA A CA 1
ATOM 670 C C . ALA A 1 84 ? 11.397 -10.127 -16.261 1.00 81.31 84 ALA A C 1
ATOM 672 O O . ALA A 1 84 ? 11.287 -11.173 -15.618 1.00 81.31 84 ALA A O 1
ATOM 673 N N . ASN A 1 85 ? 12.463 -9.849 -17.018 1.00 85.56 85 ASN A N 1
ATOM 674 C CA . ASN A 1 85 ? 13.609 -10.752 -17.175 1.00 85.56 85 ASN A CA 1
ATOM 675 C C . ASN A 1 85 ? 14.313 -10.997 -15.833 1.00 85.56 85 ASN A C 1
ATOM 677 O O . ASN A 1 85 ? 14.692 -12.120 -15.519 1.00 85.56 85 ASN A O 1
ATOM 681 N N . LYS A 1 86 ? 14.421 -9.962 -14.989 1.00 81.44 86 LYS A N 1
ATOM 682 C CA . LYS A 1 86 ? 15.004 -10.081 -13.643 1.00 81.44 86 LYS A CA 1
ATOM 683 C C . LYS A 1 86 ? 14.162 -10.931 -12.685 1.00 81.44 86 LYS A C 1
ATOM 685 O O . LYS A 1 86 ? 14.699 -11.477 -11.727 1.00 81.44 86 LYS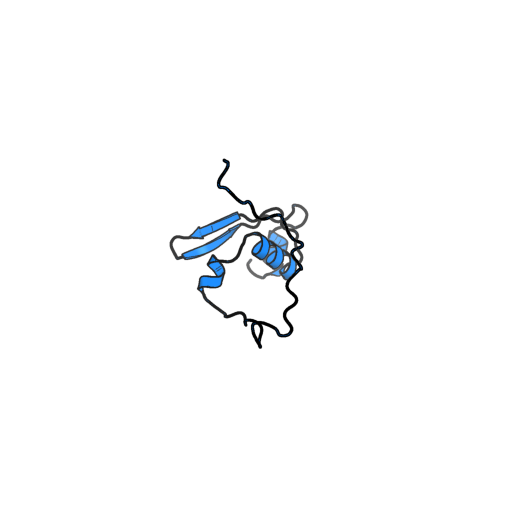 A O 1
ATOM 690 N N . ILE A 1 87 ? 12.855 -11.026 -12.925 1.00 81.56 87 ILE A N 1
ATOM 691 C CA . ILE A 1 87 ? 11.932 -11.851 -12.132 1.00 81.56 87 ILE A CA 1
ATOM 692 C C . ILE A 1 87 ? 11.850 -13.284 -12.694 1.00 81.56 87 ILE A C 1
ATOM 694 O O . ILE A 1 87 ? 11.479 -14.194 -11.958 1.00 81.56 87 ILE A O 1
ATOM 698 N N . GLY A 1 88 ? 12.213 -13.498 -13.965 1.00 80.12 88 GLY A N 1
ATOM 699 C CA . GLY A 1 88 ? 12.119 -14.799 -14.639 1.00 80.12 88 GLY A CA 1
ATOM 700 C C . GLY A 1 88 ? 10.698 -15.146 -15.089 1.00 80.12 88 GLY A C 1
ATOM 701 O O . GLY A 1 88 ? 10.280 -16.297 -14.998 1.00 80.12 88 GLY A O 1
ATOM 702 N N . ILE A 1 89 ? 9.916 -14.137 -15.491 1.00 81.12 89 ILE A N 1
ATOM 703 C CA . ILE A 1 89 ? 8.545 -14.323 -16.012 1.00 81.12 89 ILE A CA 1
ATOM 704 C C . ILE A 1 89 ? 8.530 -14.444 -17.549 1.00 81.12 89 ILE A C 1
ATOM 706 O O . ILE A 1 89 ? 7.542 -14.918 -18.110 1.00 81.12 89 ILE A O 1
ATOM 710 N N . ILE A 1 90 ? 9.605 -14.005 -18.208 1.00 75.62 90 ILE A N 1
ATOM 711 C CA . ILE A 1 90 ? 9.840 -14.073 -19.658 1.00 75.62 90 ILE A CA 1
ATOM 712 C C . ILE A 1 90 ? 10.927 -15.104 -19.934 1.00 75.62 90 ILE A C 1
ATOM 714 O O . ILE A 1 90 ? 11.864 -15.174 -19.105 1.00 75.62 90 ILE A O 1
#

InterPro domains:
  IPR005633 Large ribosomal subunit protein uL23, N-terminal [PF03939] (4-26)
  IPR012677 Nucleotide-binding alpha-beta plait domain superfamily [G3DSA:3.30.70.330] (1-37)
  IPR012677 Nucleotide-binding alpha-beta plait domain superfamily [G3DSA:3.30.70.330] (38-90)
  IPR012678 Ribosomal protein uL23/eL15/eS24 core domain superfamily [SSF54189] (27-80)
  IPR013025 Large ribosomal subunit protein uL23-like [PTHR11620] (36-90)

Solvent-accessible surface area (backbone atoms only — not comparable to full-atom values): 6206 Å² total; per-residue (Å²): 129,92,91,75,88,78,85,77,91,70,91,81,77,82,88,77,73,94,62,75,95,57,96,65,83,89,77,89,73,94,51,85,68,50,63,61,72,59,48,59,67,56,52,52,51,50,48,30,69,74,67,75,42,63,64,72,55,66,49,76,49,73,44,95,89,71,46,61,46,74,50,70,51,53,34,88,92,51,55,68,66,63,55,35,52,75,71,62,80,104

Sequence (90 aa):
MPSNFQQPKTLQLRKQPKYPQMSTPRRNKLDHYAIIKVNKHQIKQAVKKLFVTDVAKVNTLIRPKGKKKAYVPLAPDCGALNSANKIGII

Organism: Eschrichtius robustus (NCBI:txid9764)